Protein AF-A0A935HGT3-F1 (afdb_monomer_lite)

Radius of gyration: 23.07 Å; chains: 1; bounding box: 53×24×67 Å

Structure (mmCIF, N/CA/C/O backbone):
data_AF-A0A935HGT3-F1
#
_entry.id   AF-A0A935HGT3-F1
#
loop_
_atom_site.group_PDB
_atom_site.id
_atom_site.type_symbol
_atom_site.label_atom_id
_atom_site.label_alt_id
_atom_site.label_comp_id
_atom_site.label_asym_id
_atom_site.label_entity_id
_atom_site.label_seq_id
_atom_site.pdbx_PDB_ins_code
_atom_site.Cartn_x
_atom_site.Cartn_y
_atom_site.Cartn_z
_atom_site.occupancy
_atom_site.B_iso_or_equiv
_atom_site.auth_seq_id
_atom_site.auth_comp_id
_atom_site.auth_asym_id
_atom_site.auth_atom_id
_atom_site.pdbx_PDB_model_num
ATOM 1 N N . MET A 1 1 ? 32.144 -9.143 -40.673 1.00 60.69 1 MET A N 1
ATOM 2 C CA . MET A 1 1 ? 31.521 -8.137 -39.780 1.00 60.69 1 MET A CA 1
ATOM 3 C C . MET A 1 1 ? 32.448 -6.937 -39.665 1.00 60.69 1 MET A C 1
ATOM 5 O O . MET A 1 1 ? 33.597 -7.117 -39.285 1.00 60.69 1 MET A O 1
ATOM 9 N N . THR A 1 2 ? 31.994 -5.741 -40.037 1.00 86.81 2 THR A N 1
ATOM 10 C CA . THR A 1 2 ? 32.792 -4.506 -39.935 1.00 86.81 2 THR A CA 1
ATOM 11 C C . THR A 1 2 ? 32.873 -4.032 -38.477 1.00 86.81 2 THR A C 1
ATOM 13 O O . THR A 1 2 ? 31.979 -4.307 -37.678 1.00 86.81 2 THR A O 1
ATOM 16 N N . LEU A 1 3 ? 33.938 -3.311 -38.109 1.00 85.25 3 LEU A N 1
ATOM 17 C CA . LEU A 1 3 ? 34.134 -2.780 -36.748 1.00 85.25 3 LEU A CA 1
ATOM 18 C C . LEU A 1 3 ? 32.955 -1.903 -36.286 1.00 85.25 3 LEU A C 1
ATOM 20 O O . LEU A 1 3 ? 32.555 -1.959 -35.128 1.00 85.25 3 LEU A O 1
ATOM 24 N N . ARG A 1 4 ? 32.355 -1.165 -37.228 1.00 86.00 4 ARG A N 1
ATOM 25 C CA . ARG A 1 4 ? 31.174 -0.316 -37.013 1.00 86.00 4 ARG A CA 1
ATOM 26 C C . ARG A 1 4 ? 29.975 -1.123 -36.510 1.00 86.00 4 ARG A C 1
ATOM 28 O O . ARG A 1 4 ? 29.355 -0.722 -35.540 1.00 86.00 4 ARG A O 1
ATOM 35 N N . TRP A 1 5 ? 29.713 -2.291 -37.102 1.00 89.62 5 TRP A N 1
ATOM 36 C CA . TRP A 1 5 ? 28.608 -3.164 -36.692 1.00 89.62 5 TRP A CA 1
ATOM 37 C C . TRP A 1 5 ? 28.773 -3.690 -35.263 1.00 89.62 5 TRP A C 1
ATOM 39 O O . TRP A 1 5 ? 27.832 -3.681 -34.479 1.00 89.62 5 TRP A O 1
ATOM 49 N N . ARG A 1 6 ? 29.991 -4.116 -34.905 1.00 90.06 6 ARG A N 1
ATOM 50 C CA . ARG A 1 6 ? 30.293 -4.613 -33.553 1.00 90.06 6 ARG A CA 1
ATOM 51 C C . ARG A 1 6 ? 30.140 -3.518 -32.502 1.00 90.06 6 ARG A C 1
ATOM 53 O O . ARG A 1 6 ? 29.624 -3.792 -31.427 1.00 90.06 6 ARG A O 1
ATOM 60 N N . ALA A 1 7 ? 30.579 -2.300 -32.823 1.00 88.81 7 ALA A N 1
ATOM 61 C CA . ALA A 1 7 ? 30.434 -1.152 -31.939 1.00 88.81 7 ALA A CA 1
ATOM 62 C C . ALA A 1 7 ? 28.956 -0.786 -31.740 1.00 88.81 7 ALA A C 1
ATOM 64 O O . ALA A 1 7 ? 28.517 -0.704 -30.599 1.00 88.81 7 ALA A O 1
ATOM 65 N N . THR A 1 8 ? 28.176 -0.647 -32.820 1.00 89.56 8 THR A N 1
ATOM 66 C CA . THR A 1 8 ? 26.733 -0.363 -32.729 1.00 89.56 8 THR A CA 1
ATOM 67 C C . THR A 1 8 ? 26.010 -1.423 -31.904 1.00 89.56 8 THR A C 1
ATOM 69 O O . THR A 1 8 ? 25.309 -1.073 -30.966 1.00 89.56 8 THR A O 1
ATOM 72 N N . LEU A 1 9 ? 26.259 -2.711 -32.165 1.00 89.44 9 LEU A N 1
ATOM 73 C CA . LEU A 1 9 ? 25.639 -3.803 -31.412 1.00 89.44 9 LEU A CA 1
ATOM 74 C C . LEU A 1 9 ? 25.995 -3.765 -29.917 1.00 89.44 9 LEU A C 1
ATOM 76 O O . LEU A 1 9 ? 25.123 -3.962 -29.078 1.00 89.44 9 LEU A O 1
ATOM 80 N N . ALA A 1 10 ? 27.258 -3.489 -29.576 1.00 91.81 10 ALA A N 1
ATOM 81 C CA . ALA A 1 10 ? 27.685 -3.382 -28.184 1.00 91.81 10 ALA A CA 1
ATOM 82 C C . ALA A 1 10 ? 27.001 -2.211 -27.460 1.00 91.81 10 ALA A C 1
ATOM 84 O O . ALA A 1 10 ? 26.536 -2.385 -26.337 1.00 91.81 10 ALA A O 1
ATOM 85 N N . PHE A 1 11 ? 26.898 -1.043 -28.103 1.00 90.38 11 PHE A N 1
ATOM 86 C CA . PHE A 1 11 ? 26.216 0.116 -27.522 1.00 90.38 11 PHE A CA 1
ATOM 87 C C . PHE A 1 11 ? 24.706 -0.099 -27.389 1.00 90.38 11 PHE A C 1
ATOM 89 O O . PHE A 1 11 ? 24.151 0.230 -26.345 1.00 90.38 11 PHE A O 1
ATOM 96 N N . THR A 1 12 ? 24.052 -0.698 -28.388 1.00 90.94 12 THR A N 1
ATOM 97 C CA . THR A 1 12 ? 22.622 -1.032 -28.315 1.00 90.94 12 THR A CA 1
ATOM 98 C C . THR A 1 12 ? 22.344 -2.033 -27.196 1.00 90.94 12 THR A C 1
ATOM 100 O O . THR A 1 12 ? 21.428 -1.820 -26.408 1.00 90.94 12 THR A O 1
ATOM 103 N N . LEU A 1 13 ? 23.154 -3.092 -27.067 1.00 91.94 13 LEU A N 1
ATOM 104 C CA . LEU A 1 13 ? 23.006 -4.068 -25.982 1.00 91.94 13 LEU A CA 1
ATOM 105 C C . LEU A 1 13 ? 23.243 -3.445 -24.607 1.00 91.94 13 LEU A C 1
ATOM 107 O O . LEU A 1 13 ? 22.504 -3.741 -23.674 1.00 91.94 13 LEU A O 1
ATOM 111 N N . LEU A 1 14 ? 24.248 -2.577 -24.479 1.00 93.62 14 LEU A N 1
ATOM 112 C CA . LEU A 1 14 ? 24.521 -1.878 -23.226 1.00 93.62 14 LEU A CA 1
ATOM 113 C C . LEU A 1 14 ? 23.365 -0.945 -22.841 1.00 93.62 14 LEU A C 1
ATOM 115 O O . LEU A 1 14 ? 22.951 -0.944 -21.685 1.00 93.62 14 LEU A O 1
ATOM 119 N N . GLY A 1 15 ? 22.831 -0.186 -23.802 1.00 92.44 15 GLY A N 1
ATOM 120 C CA . GLY A 1 15 ? 21.668 0.677 -23.597 1.00 92.44 15 GLY A CA 1
ATOM 121 C C . GLY A 1 15 ? 20.434 -0.123 -23.187 1.00 92.44 15 GLY A C 1
ATOM 122 O O . GLY A 1 15 ? 19.824 0.185 -22.170 1.00 92.44 15 GLY A O 1
ATOM 123 N N . ALA A 1 16 ? 20.131 -1.207 -23.907 1.00 91.75 16 ALA A N 1
ATOM 124 C CA . ALA A 1 16 ? 19.025 -2.102 -23.577 1.00 91.75 16 ALA A CA 1
ATOM 125 C C . ALA A 1 16 ? 19.176 -2.714 -22.175 1.00 91.75 16 ALA A C 1
ATOM 127 O O . ALA A 1 16 ? 18.218 -2.728 -21.407 1.00 91.75 16 ALA A O 1
ATOM 128 N N . LEU A 1 17 ? 20.380 -3.169 -21.812 1.00 95.38 17 LEU A N 1
ATOM 129 C CA . LEU A 1 17 ? 20.661 -3.710 -20.482 1.00 95.38 17 LEU A CA 1
ATOM 130 C C . LEU A 1 17 ? 20.430 -2.661 -19.389 1.00 95.38 17 LEU A C 1
ATOM 132 O O . LEU A 1 17 ? 19.763 -2.949 -18.398 1.00 95.38 17 LEU A O 1
ATOM 136 N N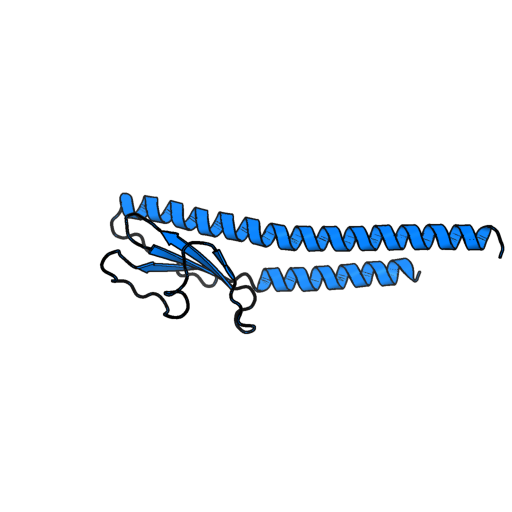 . LEU A 1 18 ? 20.960 -1.449 -19.571 1.00 95.81 18 LEU A N 1
ATOM 137 C CA . LEU A 1 18 ? 20.795 -0.364 -18.606 1.00 95.81 18 LEU A CA 1
ATOM 138 C C . LEU A 1 18 ? 19.320 0.025 -18.454 1.00 95.81 18 LEU A C 1
ATOM 140 O O . LEU A 1 18 ? 18.851 0.227 -17.338 1.00 95.81 18 LEU A O 1
ATOM 144 N N . SER A 1 19 ? 18.584 0.079 -19.563 1.00 94.31 19 SER A N 1
ATOM 145 C CA . SER A 1 19 ? 17.149 0.338 -19.572 1.00 94.31 19 SER A CA 1
ATOM 146 C C . SER A 1 19 ? 16.366 -0.735 -18.818 1.00 94.31 19 SER A C 1
ATOM 148 O O . SER A 1 19 ? 15.552 -0.390 -17.972 1.00 94.31 19 SER A O 1
ATOM 150 N N . VAL A 1 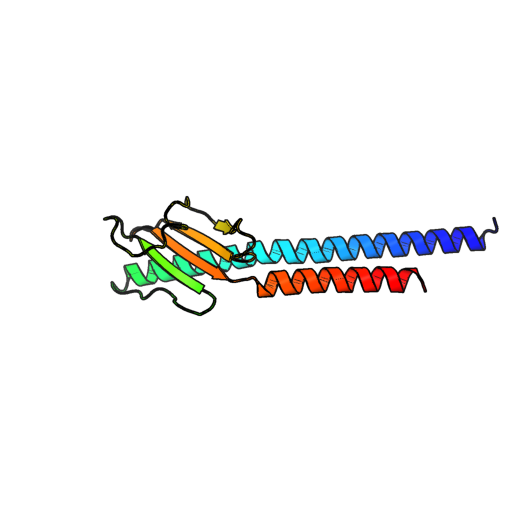20 ? 16.635 -2.021 -19.057 1.00 93.50 20 VAL A N 1
ATOM 151 C CA . VAL A 1 20 ? 15.970 -3.117 -18.332 1.00 93.50 20 VAL A CA 1
ATOM 152 C C . VAL A 1 20 ? 16.267 -3.050 -16.835 1.00 93.50 20 VAL A C 1
ATOM 154 O O . VAL A 1 20 ? 15.347 -3.170 -16.031 1.00 93.50 20 VAL A O 1
ATOM 157 N N . LEU A 1 21 ? 17.525 -2.806 -16.452 1.00 96.44 21 LEU A N 1
ATOM 158 C CA . LEU A 1 21 ? 17.896 -2.633 -15.044 1.00 96.44 21 LEU A CA 1
ATOM 159 C C . LEU A 1 21 ? 17.171 -1.445 -14.407 1.00 96.44 21 LEU A C 1
ATOM 161 O O . LEU A 1 21 ? 16.699 -1.555 -13.281 1.00 96.44 21 LEU A O 1
ATOM 165 N N . PHE A 1 22 ? 17.053 -0.330 -15.128 1.00 95.44 22 PHE A N 1
ATOM 166 C CA . PHE A 1 22 ? 16.330 0.846 -14.657 1.00 95.44 22 PHE A CA 1
ATOM 167 C C . PHE A 1 22 ? 14.837 0.564 -14.449 1.00 95.44 22 PHE A C 1
ATOM 169 O O . PHE A 1 22 ? 14.294 0.917 -13.403 1.00 95.44 22 PHE A O 1
ATOM 176 N N . VAL A 1 23 ? 14.182 -0.102 -15.408 1.00 95.94 23 VAL A N 1
ATOM 177 C CA . VAL A 1 23 ? 12.775 -0.512 -15.269 1.00 95.94 23 VAL A CA 1
ATOM 178 C C . VAL A 1 23 ? 12.600 -1.440 -14.075 1.00 95.94 23 VAL A C 1
ATOM 180 O O . VAL A 1 23 ? 11.747 -1.174 -13.235 1.00 95.94 23 VAL A O 1
ATOM 183 N N . GLY A 1 24 ? 13.437 -2.475 -13.960 1.00 95.75 24 GLY A N 1
ATOM 184 C CA . GLY A 1 24 ? 13.380 -3.414 -12.842 1.00 95.75 24 GLY A CA 1
ATOM 185 C C . GLY A 1 24 ? 13.561 -2.724 -11.491 1.00 95.75 24 GLY A C 1
ATOM 186 O O . GLY A 1 24 ? 12.766 -2.944 -10.589 1.00 95.75 24 GLY A O 1
ATOM 187 N N . ALA A 1 25 ? 14.551 -1.836 -11.369 1.00 95.88 25 ALA A N 1
ATOM 188 C CA . ALA A 1 25 ? 14.773 -1.078 -10.140 1.00 95.88 25 ALA A CA 1
ATOM 189 C C . ALA A 1 25 ? 13.595 -0.152 -9.806 1.00 95.88 25 ALA A C 1
ATOM 191 O O . ALA A 1 25 ? 13.221 -0.041 -8.647 1.00 95.88 25 ALA A O 1
ATOM 192 N N . THR A 1 26 ? 12.997 0.498 -10.807 1.00 94.44 26 THR A N 1
ATOM 193 C CA . THR A 1 26 ? 11.863 1.411 -10.595 1.00 94.44 26 THR A CA 1
ATOM 194 C C . THR A 1 26 ? 10.622 0.663 -10.117 1.00 94.44 26 THR A C 1
ATOM 196 O O . THR A 1 26 ? 9.978 1.118 -9.179 1.00 94.44 26 THR A O 1
ATOM 199 N N . VAL A 1 27 ? 10.305 -0.479 -10.736 1.00 91.75 27 VAL A N 1
ATOM 200 C CA . VAL A 1 27 ? 9.168 -1.321 -10.330 1.00 91.75 27 VAL A CA 1
ATOM 201 C C . VAL A 1 27 ? 9.395 -1.888 -8.932 1.00 91.75 27 VAL A C 1
ATOM 203 O O . VAL A 1 27 ? 8.530 -1.742 -8.084 1.00 91.75 27 VAL A O 1
ATOM 206 N N . PHE A 1 28 ? 10.587 -2.431 -8.666 1.00 92.94 28 PHE A N 1
ATOM 207 C CA . PHE A 1 28 ? 10.937 -2.965 -7.348 1.00 92.94 28 PHE A CA 1
ATOM 208 C C . PHE A 1 28 ? 10.818 -1.913 -6.239 1.00 92.94 28 PHE A C 1
ATOM 210 O O . PHE A 1 28 ? 10.330 -2.199 -5.155 1.00 92.94 28 PHE A O 1
ATOM 217 N N . ILE A 1 29 ? 11.272 -0.684 -6.505 1.00 93.00 29 ILE A N 1
ATOM 218 C CA . ILE A 1 29 ? 11.151 0.410 -5.540 1.00 93.00 29 ILE A CA 1
ATOM 219 C C . ILE A 1 29 ? 9.680 0.781 -5.328 1.00 93.00 29 ILE A C 1
ATOM 221 O O . ILE A 1 29 ? 9.308 1.044 -4.196 1.00 93.00 29 ILE A O 1
ATOM 225 N N . ALA A 1 30 ? 8.851 0.826 -6.375 1.00 89.75 30 ALA A N 1
ATOM 226 C CA . ALA A 1 30 ? 7.432 1.154 -6.219 1.00 89.75 30 ALA A CA 1
ATOM 227 C C . ALA A 1 30 ? 6.729 0.165 -5.268 1.00 89.75 30 ALA A C 1
ATOM 229 O O . ALA A 1 30 ? 6.184 0.601 -4.256 1.00 89.75 30 ALA A O 1
ATOM 230 N N . GLU A 1 31 ? 6.908 -1.134 -5.523 1.00 87.75 31 GLU A N 1
ATOM 231 C CA . GLU A 1 31 ? 6.348 -2.234 -4.726 1.00 87.75 31 GLU A CA 1
ATOM 232 C C . GLU A 1 31 ? 6.823 -2.188 -3.258 1.00 87.75 31 GLU A C 1
ATOM 234 O O . GLU A 1 31 ? 6.027 -2.250 -2.322 1.00 87.75 31 GLU A O 1
ATOM 239 N N . ASP A 1 32 ? 8.127 -1.988 -3.020 1.00 90.31 32 ASP A N 1
ATOM 240 C CA . ASP A 1 32 ? 8.680 -1.888 -1.658 1.00 90.31 32 ASP A CA 1
ATOM 241 C C . ASP A 1 32 ? 8.122 -0.674 -0.890 1.00 90.31 32 ASP A C 1
ATOM 243 O O . ASP A 1 32 ? 7.842 -0.745 0.311 1.00 90.31 32 ASP A O 1
ATOM 247 N N . TYR A 1 33 ? 7.908 0.450 -1.582 1.00 88.94 33 TYR A N 1
ATOM 248 C CA . TYR A 1 33 ? 7.319 1.643 -0.977 1.00 88.94 33 TYR A CA 1
ATOM 249 C C . TYR A 1 33 ? 5.863 1.431 -0.559 1.00 88.94 33 TYR A C 1
ATOM 251 O O . TYR A 1 33 ? 5.461 2.003 0.458 1.00 88.94 33 TYR A O 1
ATOM 259 N N . GLU A 1 34 ? 5.081 0.636 -1.293 1.00 87.88 34 GLU A N 1
ATOM 260 C CA . GLU A 1 34 ? 3.713 0.300 -0.896 1.00 87.88 34 GLU A CA 1
ATOM 261 C C . GLU A 1 34 ? 3.705 -0.373 0.479 1.00 87.88 34 GLU A C 1
ATOM 263 O O . GLU A 1 34 ? 3.051 0.122 1.401 1.00 87.88 34 GLU A O 1
ATOM 268 N N . HIS A 1 35 ? 4.501 -1.431 0.654 1.00 87.50 35 HIS A N 1
ATOM 269 C CA . HIS A 1 35 ? 4.584 -2.153 1.923 1.00 87.50 35 HIS A CA 1
ATOM 270 C C . HIS A 1 35 ? 5.001 -1.249 3.087 1.00 87.50 35 HIS A C 1
ATOM 272 O O . HIS A 1 35 ? 4.400 -1.303 4.163 1.00 87.50 35 HIS A O 1
ATOM 278 N N . VAL A 1 36 ? 5.998 -0.382 2.878 1.00 90.75 36 VAL A N 1
ATOM 279 C CA . VAL A 1 36 ? 6.454 0.568 3.905 1.00 90.75 36 VAL A CA 1
ATOM 280 C C . VAL A 1 36 ? 5.350 1.564 4.268 1.00 90.75 36 VAL A C 1
ATOM 282 O O . VAL A 1 36 ? 5.140 1.855 5.445 1.00 90.75 36 VAL A O 1
ATOM 285 N N . ILE A 1 37 ? 4.630 2.090 3.275 1.00 89.81 37 ILE A N 1
ATOM 286 C CA . ILE A 1 37 ? 3.554 3.061 3.496 1.00 89.81 37 ILE A CA 1
ATOM 287 C C . ILE A 1 37 ? 2.372 2.410 4.222 1.00 89.81 37 ILE A C 1
ATOM 289 O O . ILE A 1 37 ? 1.846 3.004 5.163 1.00 89.81 37 ILE A O 1
ATOM 293 N N . VAL A 1 38 ? 1.966 1.203 3.818 1.00 91.94 38 VAL A N 1
ATOM 294 C CA . VAL A 1 38 ? 0.909 0.426 4.483 1.00 91.94 38 VAL A CA 1
ATOM 295 C C . VAL A 1 38 ? 1.258 0.212 5.949 1.00 91.94 38 VAL A C 1
ATOM 297 O O . VAL A 1 38 ? 0.446 0.513 6.827 1.00 91.94 38 VAL A O 1
ATOM 300 N N . ASP A 1 39 ? 2.473 -0.262 6.220 1.00 91.44 39 ASP A N 1
ATOM 301 C CA . ASP A 1 39 ? 2.926 -0.563 7.573 1.00 91.44 39 ASP A CA 1
ATOM 302 C C . ASP A 1 39 ? 2.934 0.673 8.470 1.00 91.44 39 ASP A C 1
ATOM 304 O O . ASP A 1 39 ? 2.376 0.648 9.570 1.00 91.44 39 ASP A O 1
ATOM 308 N N . GLU A 1 40 ? 3.471 1.782 7.967 1.00 92.38 40 GLU A N 1
ATOM 309 C CA . GLU A 1 40 ? 3.540 3.030 8.719 1.00 92.38 40 GLU A CA 1
ATOM 310 C C . GLU A 1 40 ? 2.149 3.638 8.961 1.00 92.38 40 GLU A C 1
ATOM 312 O O . GLU A 1 40 ? 1.849 4.085 10.070 1.00 92.38 40 GLU A O 1
ATOM 317 N N . ILE A 1 41 ? 1.260 3.622 7.958 1.00 91.62 41 ILE A N 1
ATOM 318 C CA . ILE A 1 41 ? -0.106 4.141 8.109 1.00 91.62 41 ILE A CA 1
ATOM 319 C C . ILE A 1 41 ? -0.879 3.306 9.125 1.00 91.62 41 ILE A C 1
ATOM 321 O O . ILE A 1 41 ? -1.476 3.866 10.046 1.00 91.62 41 ILE A O 1
ATOM 325 N N . LEU A 1 42 ? -0.896 1.981 8.972 1.00 93.31 42 LEU A N 1
ATOM 326 C CA . LEU A 1 42 ? -1.700 1.105 9.821 1.00 93.31 42 LEU A CA 1
ATOM 327 C C . LEU A 1 42 ? -1.182 1.098 11.261 1.00 93.31 42 LEU A C 1
ATOM 329 O O . LEU A 1 42 ? -1.985 1.183 12.194 1.00 93.31 42 LEU A O 1
ATOM 333 N N . ARG A 1 43 ? 0.143 1.079 11.453 1.00 92.81 43 ARG A N 1
ATOM 334 C CA . ARG A 1 43 ? 0.747 1.200 12.784 1.00 92.81 43 ARG A CA 1
ATOM 335 C C . ARG A 1 43 ? 0.458 2.562 13.405 1.00 92.81 43 ARG A C 1
ATOM 337 O O . ARG A 1 43 ? 0.006 2.612 14.546 1.00 92.81 43 ARG A O 1
ATOM 344 N N . GLY A 1 44 ? 0.626 3.648 12.652 1.00 91.50 44 GLY A N 1
ATOM 345 C CA . GLY A 1 44 ? 0.323 4.996 13.128 1.00 91.50 44 GLY A CA 1
ATOM 346 C C . GLY A 1 44 ? -1.146 5.166 13.532 1.00 91.50 44 GLY A C 1
ATOM 347 O O . GLY A 1 44 ? -1.438 5.789 14.551 1.00 91.50 44 GLY A O 1
ATOM 348 N N . GLN A 1 45 ? -2.082 4.564 12.788 1.00 91.94 45 GLN A N 1
ATOM 349 C CA . GLN A 1 45 ? -3.493 4.522 13.186 1.00 91.94 45 GLN A CA 1
ATOM 350 C C . GLN A 1 45 ? -3.690 3.733 14.483 1.00 91.94 45 GLN A C 1
ATOM 352 O O . GLN A 1 45 ? -4.390 4.203 15.376 1.00 91.94 45 GLN A O 1
ATOM 357 N N . ALA A 1 46 ? -3.077 2.556 14.616 1.00 90.88 46 ALA A N 1
ATOM 358 C CA . ALA A 1 46 ? -3.203 1.750 15.825 1.00 90.88 46 ALA A CA 1
ATOM 359 C C . ALA A 1 46 ? -2.698 2.488 17.073 1.00 90.88 46 ALA A C 1
ATOM 361 O O . ALA A 1 46 ? -3.390 2.508 18.091 1.00 90.88 46 ALA A O 1
ATOM 362 N N . GLU A 1 47 ? -1.543 3.145 16.974 1.00 91.00 47 GLU A N 1
ATOM 363 C CA . GLU A 1 47 ? -0.959 3.927 18.066 1.00 91.00 47 GLU A CA 1
ATOM 364 C C . 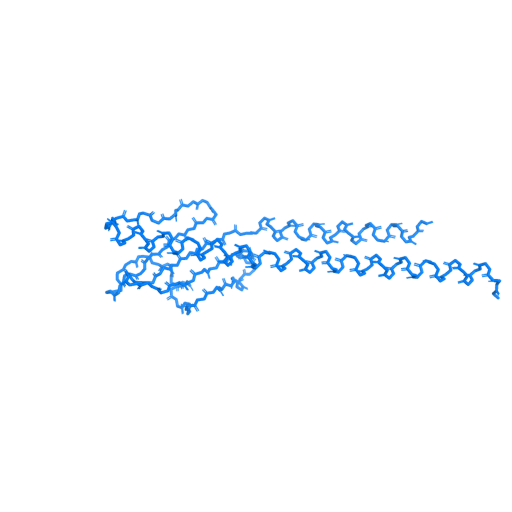GLU A 1 47 ? -1.825 5.139 18.444 1.00 91.00 47 GLU A C 1
ATOM 366 O O . GLU A 1 47 ? -2.114 5.341 19.625 1.00 91.00 47 GLU A O 1
ATOM 371 N N . ASP A 1 48 ? -2.302 5.918 17.464 1.00 89.00 48 ASP A N 1
ATOM 372 C CA . ASP A 1 48 ? -3.187 7.063 17.731 1.00 89.00 48 ASP A CA 1
ATOM 373 C C . ASP A 1 48 ? -4.490 6.620 18.413 1.00 89.00 48 ASP A C 1
ATOM 375 O O . ASP A 1 48 ? -4.942 7.235 19.384 1.00 89.00 48 ASP A O 1
ATOM 379 N N . TYR A 1 49 ? -5.081 5.510 17.960 1.00 87.12 49 TYR A N 1
ATOM 380 C CA . TYR A 1 49 ? -6.304 4.991 18.568 1.00 87.12 49 TYR A CA 1
ATOM 381 C C . TYR A 1 49 ? -6.098 4.475 19.982 1.00 87.12 49 TYR A C 1
ATOM 383 O O . TYR A 1 49 ? -6.951 4.729 20.833 1.00 87.12 49 TYR A O 1
ATOM 391 N N . ASP A 1 50 ? -4.985 3.803 20.261 1.00 86.75 50 ASP A N 1
ATOM 392 C CA . ASP A 1 50 ? -4.665 3.334 21.609 1.00 86.75 50 ASP A CA 1
ATOM 393 C C . ASP A 1 50 ? -4.514 4.511 22.595 1.00 86.75 50 ASP A C 1
ATOM 395 O O . ASP A 1 50 ? -5.078 4.518 23.697 1.00 86.75 50 ASP A O 1
ATOM 399 N N . LEU A 1 51 ? -3.859 5.594 22.161 1.00 87.00 51 LEU A N 1
ATOM 400 C CA . LEU A 1 51 ? -3.749 6.838 22.935 1.00 87.00 51 LEU A CA 1
ATOM 401 C C . LEU A 1 51 ? -5.110 7.519 23.156 1.00 87.00 51 LEU A C 1
ATOM 403 O O . LEU A 1 51 ? -5.387 8.086 24.221 1.00 87.00 51 LEU A O 1
ATOM 407 N N . ARG A 1 52 ? -5.997 7.469 22.162 1.00 85.38 52 ARG A N 1
ATOM 408 C CA . ARG A 1 52 ? -7.343 8.041 22.283 1.00 85.38 52 ARG A CA 1
ATOM 409 C C . ARG A 1 52 ? -8.238 7.205 23.186 1.00 85.38 52 ARG A C 1
ATOM 411 O O . ARG A 1 52 ? -8.938 7.794 23.999 1.00 85.38 52 ARG A O 1
ATOM 418 N N . LEU A 1 53 ? -8.177 5.878 23.110 1.00 82.94 53 LEU A N 1
ATOM 419 C CA . LEU A 1 53 ? -8.919 4.959 23.984 1.00 82.94 53 LEU A CA 1
ATOM 420 C C . LEU A 1 53 ? -8.502 5.096 25.451 1.00 82.94 53 LEU A C 1
ATOM 422 O O . LEU A 1 53 ? -9.352 5.079 26.343 1.00 82.94 53 LEU A O 1
ATOM 426 N N . SER A 1 54 ? -7.207 5.285 25.701 1.00 83.25 54 SER A N 1
ATOM 427 C CA . SER A 1 54 ? -6.684 5.471 27.057 1.00 83.25 54 SER A CA 1
ATOM 428 C C . SER A 1 54 ? -7.047 6.830 27.671 1.00 83.25 54 SER A C 1
ATOM 430 O O . SER A 1 54 ? -7.169 6.936 28.892 1.00 83.25 54 SER A O 1
ATOM 432 N N . SER A 1 55 ? -7.261 7.866 26.851 1.00 81.56 55 SER A N 1
ATOM 433 C CA . SER A 1 55 ? -7.612 9.219 27.314 1.00 81.56 55 SER A CA 1
ATOM 434 C C . SER A 1 55 ? -9.113 9.532 27.278 1.00 81.56 55 SER A C 1
ATOM 436 O O . SER A 1 55 ? -9.602 10.293 28.112 1.00 81.56 55 SER A O 1
ATOM 438 N N . THR A 1 56 ? -9.858 8.959 26.331 1.00 67.75 56 THR A N 1
ATOM 439 C CA . THR A 1 56 ? -11.292 9.177 26.105 1.00 67.75 56 THR A CA 1
ATOM 440 C C . THR A 1 56 ? -11.963 7.837 25.799 1.00 67.75 56 THR A C 1
ATOM 442 O O . THR A 1 56 ? -11.684 7.210 24.783 1.00 67.75 56 THR A O 1
ATOM 445 N N . ALA A 1 57 ? -12.905 7.417 26.647 1.00 65.50 57 ALA A N 1
ATOM 446 C CA . ALA A 1 57 ? -13.529 6.089 26.584 1.00 65.50 57 ALA A CA 1
ATOM 447 C C . ALA A 1 57 ? -14.358 5.791 25.307 1.00 65.50 57 ALA A C 1
ATOM 449 O O . ALA A 1 57 ? -14.820 4.668 25.137 1.00 65.50 57 ALA A O 1
ATOM 450 N N . GLU A 1 58 ? -14.540 6.761 24.403 1.00 65.44 58 GLU A N 1
ATOM 451 C CA . GLU A 1 58 ? -15.311 6.629 23.154 1.00 65.44 58 GLU A CA 1
ATOM 452 C C . GLU A 1 58 ? -14.496 7.090 21.929 1.00 65.44 58 GLU A C 1
ATOM 454 O O . GLU A 1 58 ? -14.853 8.037 21.224 1.00 65.44 58 GLU A O 1
ATOM 459 N N . ALA A 1 59 ? -13.365 6.439 21.653 1.00 70.69 59 ALA A N 1
ATOM 460 C CA . ALA A 1 59 ? -12.647 6.676 20.402 1.00 70.69 59 ALA A CA 1
ATOM 461 C C . ALA A 1 59 ? -13.417 6.056 19.218 1.00 70.69 59 ALA A C 1
ATOM 463 O O . ALA A 1 59 ? -13.476 4.838 19.056 1.00 70.69 59 ALA A O 1
ATOM 464 N N . VAL A 1 60 ? -14.013 6.900 18.374 1.00 77.75 60 VAL A N 1
ATOM 465 C CA . VAL A 1 60 ? -14.684 6.467 17.137 1.00 77.75 60 VAL A CA 1
ATOM 466 C C . VAL A 1 60 ? -13.638 6.110 16.091 1.00 77.75 60 VAL A C 1
ATOM 468 O O . VAL A 1 60 ? -12.920 7.007 15.662 1.00 77.75 60 VAL A O 1
ATOM 471 N N . LEU A 1 61 ? -13.580 4.837 15.689 1.00 81.00 61 LEU A N 1
ATOM 472 C CA . LEU A 1 61 ? -12.689 4.303 14.649 1.00 81.00 61 LEU A CA 1
ATOM 473 C C . LEU A 1 61 ? -12.959 4.895 13.256 1.00 81.00 61 LEU A C 1
ATOM 475 O O . LEU A 1 61 ? -14.099 5.279 12.966 1.00 81.00 61 LEU A O 1
ATOM 479 N N . PRO A 1 62 ? -11.944 4.956 12.368 1.00 80.69 62 PRO A N 1
ATOM 480 C CA . PRO A 1 62 ? -12.121 5.537 11.051 1.00 80.69 62 PRO A CA 1
ATOM 481 C C . PRO A 1 62 ? -13.091 4.668 10.254 1.00 80.69 62 PRO A C 1
ATOM 483 O O . PRO A 1 62 ? -12.954 3.452 10.188 1.00 80.69 62 PRO A O 1
ATOM 486 N N . ARG A 1 63 ? -14.088 5.301 9.642 1.00 81.62 63 ARG A N 1
ATOM 487 C CA . ARG A 1 63 ? -14.980 4.677 8.660 1.00 81.62 63 ARG A CA 1
ATOM 488 C C . ARG A 1 63 ? -15.049 5.586 7.452 1.00 81.62 63 ARG A C 1
ATOM 490 O O . ARG A 1 63 ? -15.977 6.375 7.290 1.00 81.62 63 ARG A O 1
ATOM 497 N N . THR A 1 64 ? -13.987 5.541 6.665 1.00 84.62 64 THR A N 1
ATOM 498 C CA . THR A 1 64 ? -13.874 6.290 5.414 1.00 84.62 64 THR A CA 1
ATOM 499 C C . THR A 1 64 ? -14.017 5.338 4.235 1.00 84.62 64 THR A C 1
ATOM 501 O O . THR A 1 64 ? -14.101 4.127 4.415 1.00 84.62 64 THR A O 1
ATOM 504 N N . HIS A 1 65 ? -14.036 5.881 3.019 1.00 81.00 65 HIS A N 1
ATOM 505 C CA . HIS A 1 65 ? -14.142 5.059 1.817 1.00 81.00 65 HIS A CA 1
ATOM 506 C C . HIS A 1 65 ? -12.953 4.102 1.637 1.00 81.00 65 HIS A C 1
ATOM 508 O O . HIS A 1 65 ? -13.148 3.014 1.122 1.00 81.00 65 HIS A O 1
ATOM 514 N N . ARG A 1 66 ? -11.752 4.497 2.086 1.00 85.50 66 ARG A N 1
ATOM 515 C CA . ARG A 1 66 ? -10.508 3.739 1.868 1.00 85.50 66 ARG A CA 1
ATOM 516 C C . ARG A 1 66 ? -9.893 3.151 3.124 1.00 85.50 66 ARG A C 1
ATOM 518 O O . ARG A 1 66 ? -8.980 2.357 3.012 1.00 85.50 66 ARG A O 1
ATOM 525 N N . LEU A 1 67 ? -10.332 3.575 4.305 1.00 90.94 67 LEU A N 1
ATOM 526 C CA . LEU A 1 67 ? -9.803 3.108 5.582 1.00 90.94 67 LEU A CA 1
ATOM 527 C C . LEU A 1 67 ? -10.960 2.845 6.538 1.00 90.94 67 LEU A C 1
ATOM 529 O O . LEU A 1 67 ? -11.722 3.766 6.862 1.00 90.94 67 LEU A O 1
ATOM 533 N N . SER A 1 68 ? -11.048 1.604 7.002 1.00 91.75 68 SER A N 1
ATOM 534 C CA . SER A 1 68 ? -12.039 1.140 7.967 1.00 91.75 68 SER A CA 1
ATOM 535 C C . SER A 1 68 ? -11.358 0.519 9.179 1.00 91.75 68 SER A C 1
ATOM 537 O O . SER A 1 68 ? -10.538 -0.381 9.038 1.00 91.75 68 SER A O 1
ATOM 539 N N . GLY A 1 69 ? -11.707 0.990 10.372 1.00 92.44 69 GLY A N 1
ATOM 540 C CA . GLY A 1 69 ? -11.233 0.456 11.640 1.00 92.44 69 GLY A CA 1
ATOM 541 C C . GLY A 1 69 ? -12.319 -0.317 12.381 1.00 92.44 69 GLY A C 1
ATOM 542 O O . GLY A 1 69 ? -13.481 0.102 12.428 1.00 92.44 69 GLY A O 1
ATOM 543 N N . TYR A 1 70 ? -11.921 -1.411 13.019 1.00 91.75 70 TYR A N 1
ATOM 544 C CA . TYR A 1 70 ? -12.760 -2.244 13.871 1.00 91.75 70 TYR A CA 1
ATOM 545 C C . TYR A 1 70 ? -12.033 -2.553 15.182 1.00 91.75 70 TYR A C 1
ATOM 547 O O . TYR A 1 70 ? -10.815 -2.712 15.210 1.00 91.75 70 TYR A O 1
ATOM 555 N N . LEU A 1 71 ? -12.786 -2.652 16.275 1.00 91.06 71 LEU A N 1
ATOM 556 C CA . LEU A 1 71 ? -12.273 -3.029 17.590 1.00 91.06 71 LEU A CA 1
ATOM 557 C C . LEU A 1 71 ? -13.014 -4.276 18.052 1.00 91.06 71 LEU A C 1
ATOM 559 O O . LEU A 1 71 ? -14.245 -4.299 18.067 1.00 91.06 71 LEU A O 1
ATOM 563 N N . ARG A 1 72 ? -12.256 -5.288 18.469 1.00 91.81 72 ARG A N 1
ATOM 564 C CA . ARG A 1 72 ? -12.763 -6.395 19.276 1.00 91.81 72 ARG A CA 1
ATOM 565 C C . ARG A 1 72 ? -12.245 -6.229 20.693 1.00 91.81 72 ARG A C 1
ATOM 567 O O . ARG A 1 72 ? -11.052 -6.397 20.931 1.00 91.81 72 ARG A O 1
ATOM 574 N N . ALA A 1 73 ? -13.136 -5.908 21.617 1.00 88.56 73 ALA A N 1
ATOM 575 C CA . ALA A 1 73 ? -12.808 -5.763 23.024 1.00 88.56 73 ALA A CA 1
ATOM 576 C C . ALA A 1 73 ? -12.372 -7.112 23.645 1.00 88.56 73 ALA A C 1
ATOM 578 O O . ALA A 1 73 ? -12.651 -8.179 23.085 1.00 88.56 73 ALA A O 1
ATOM 579 N N . PRO A 1 74 ? -11.697 -7.102 24.812 1.00 86.56 74 PRO A N 1
ATOM 580 C CA . PRO A 1 74 ? -11.173 -8.315 25.444 1.00 86.56 74 PRO A CA 1
ATOM 581 C C . PRO A 1 74 ? -12.263 -9.297 25.890 1.00 86.56 74 PRO A C 1
ATOM 583 O O . PRO A 1 74 ? -12.007 -10.491 26.012 1.00 86.56 74 PRO A O 1
ATOM 586 N N . ASP A 1 75 ? -13.482 -8.805 26.124 1.00 86.81 75 ASP A N 1
ATOM 587 C CA . ASP A 1 75 ? -14.667 -9.613 26.434 1.00 86.81 75 ASP A CA 1
ATOM 588 C C . ASP A 1 75 ? -15.288 -10.278 25.189 1.00 86.81 75 ASP A C 1
ATOM 590 O O . ASP A 1 75 ? -16.281 -10.998 25.295 1.00 86.81 75 ASP A O 1
ATOM 594 N N . GLY A 1 76 ? -14.698 -10.054 24.011 1.00 82.06 76 GLY A N 1
ATOM 595 C CA . GLY A 1 76 ? -15.171 -10.555 22.726 1.00 82.06 76 GLY A CA 1
ATOM 596 C C . GLY A 1 76 ? -16.276 -9.709 22.094 1.00 82.06 76 GLY A C 1
ATOM 597 O O . GLY A 1 76 ? -16.741 -10.060 21.010 1.00 82.06 76 GLY A O 1
ATOM 598 N N . SER A 1 77 ? -16.693 -8.606 22.725 1.00 83.75 77 SER A N 1
ATOM 599 C CA . SER A 1 77 ? -17.640 -7.666 22.127 1.00 83.75 77 SER A CA 1
ATOM 600 C C . SER A 1 77 ? -16.979 -6.847 21.009 1.00 83.75 77 SER A C 1
ATOM 602 O O . SER A 1 77 ? -15.766 -6.637 20.993 1.00 83.75 77 SER A O 1
ATOM 604 N N . GLY A 1 78 ? -17.774 -6.411 20.031 1.00 83.12 78 GLY A N 1
ATOM 605 C CA . GLY A 1 78 ? -17.295 -5.671 18.862 1.00 83.12 78 GLY A CA 1
ATOM 606 C C . GLY A 1 78 ? -17.629 -6.370 17.548 1.00 83.12 78 GLY A C 1
ATOM 607 O O . GLY A 1 78 ? -17.441 -7.576 17.381 1.00 83.12 78 GLY A O 1
ATOM 608 N N . GLU A 1 79 ? -18.154 -5.594 16.606 1.00 85.50 79 GLU A N 1
ATOM 609 C CA . GLU A 1 79 ? -18.554 -6.077 15.289 1.00 85.50 79 GLU A CA 1
ATOM 610 C C . GLU A 1 79 ? -17.350 -5.997 14.343 1.00 85.50 79 GLU A C 1
ATOM 612 O O . GLU A 1 79 ? -17.011 -4.931 13.832 1.00 85.50 79 GLU A O 1
ATOM 617 N N . VAL A 1 80 ? -16.671 -7.133 14.166 1.00 89.19 80 VAL A N 1
ATOM 618 C CA . VAL A 1 80 ? -15.553 -7.303 13.228 1.00 89.19 80 VAL A CA 1
ATOM 619 C C . VAL A 1 80 ? -15.984 -8.317 12.168 1.00 89.19 80 VAL A C 1
ATOM 621 O O . VAL A 1 80 ? -16.465 -9.388 12.560 1.00 89.19 80 VAL A O 1
ATOM 624 N N . PRO A 1 81 ? -15.816 -8.026 10.865 1.00 89.44 81 PRO A N 1
ATOM 625 C CA . PRO A 1 81 ? -16.141 -8.972 9.806 1.00 89.44 81 PRO A CA 1
ATOM 626 C C . PRO A 1 81 ? -15.461 -10.334 10.031 1.00 89.44 81 PRO A C 1
ATOM 628 O O . PRO A 1 81 ? -14.292 -10.372 10.427 1.00 89.44 81 PRO A O 1
ATOM 631 N N . PRO A 1 82 ? -16.172 -11.455 9.815 1.00 86.56 82 PRO A N 1
ATOM 632 C CA . PRO A 1 82 ? -15.663 -12.791 10.125 1.00 86.56 82 PRO A CA 1
ATOM 633 C C . PRO A 1 82 ? -14.394 -13.136 9.337 1.00 86.56 82 PRO A C 1
ATOM 635 O O . PRO A 1 82 ? -13.526 -13.824 9.871 1.00 86.56 82 PRO A O 1
ATOM 638 N N . ASP A 1 83 ? -14.267 -12.597 8.127 1.00 86.44 83 ASP A N 1
ATOM 639 C CA . ASP A 1 83 ? -13.165 -12.877 7.205 1.00 86.44 83 ASP A CA 1
ATOM 640 C C . ASP A 1 83 ? -11.823 -12.363 7.749 1.00 86.44 83 ASP A C 1
ATOM 642 O O . ASP A 1 83 ? -10.808 -13.046 7.660 1.00 86.44 83 ASP A O 1
ATOM 646 N N . ILE A 1 84 ? -11.830 -11.204 8.419 1.00 89.81 84 ILE A N 1
ATOM 647 C CA . ILE A 1 84 ? -10.625 -10.618 9.030 1.00 89.81 84 ILE A CA 1
ATOM 648 C C . ILE A 1 84 ? -10.478 -10.968 10.516 1.00 89.81 84 ILE A C 1
ATOM 650 O O . ILE A 1 84 ? -9.397 -10.879 11.091 1.00 89.81 84 ILE A O 1
ATOM 654 N N . ALA A 1 85 ? -11.565 -11.390 11.163 1.00 90.06 85 ALA A N 1
ATOM 655 C CA . ALA A 1 85 ? -11.611 -11.694 12.590 1.00 90.06 85 ALA A CA 1
ATOM 656 C C . ALA A 1 85 ? -10.717 -12.873 13.015 1.00 90.06 85 ALA A C 1
ATOM 658 O O . ALA A 1 85 ? -10.430 -13.003 14.208 1.00 90.06 85 ALA A O 1
ATOM 659 N N . ALA A 1 86 ? -10.356 -13.751 12.075 1.00 89.62 86 ALA A N 1
ATOM 660 C CA . ALA A 1 86 ? -9.511 -14.922 12.300 1.00 89.62 86 ALA A CA 1
ATOM 661 C C . ALA A 1 86 ? -8.012 -14.643 12.094 1.00 89.62 86 ALA A C 1
ATOM 663 O O . ALA A 1 86 ? -7.188 -15.502 12.415 1.00 89.62 86 ALA A O 1
ATOM 664 N N . LEU A 1 87 ? -7.651 -13.465 11.578 1.00 91.06 87 LEU A N 1
ATOM 665 C CA . LEU A 1 87 ? -6.269 -13.145 11.245 1.00 91.06 87 LEU A CA 1
ATOM 666 C C . LEU A 1 87 ? -5.406 -12.970 12.511 1.00 91.06 87 LEU A C 1
ATOM 668 O O . LEU A 1 87 ? -5.860 -12.395 13.512 1.00 91.06 87 LEU A O 1
ATOM 672 N N . PRO A 1 88 ? -4.157 -13.476 12.503 1.00 92.12 88 PRO A N 1
ATOM 673 C CA . PRO A 1 88 ? -3.214 -13.236 13.588 1.00 92.12 88 PRO A CA 1
ATOM 674 C C . PRO A 1 88 ? -2.707 -11.780 13.568 1.00 92.12 88 PRO A C 1
ATOM 676 O O . PRO A 1 88 ? -2.842 -11.101 12.553 1.00 92.12 88 PRO A O 1
ATOM 679 N N . PRO A 1 89 ? -2.100 -11.282 14.661 1.00 92.81 89 PRO A N 1
ATOM 680 C CA . PRO A 1 89 ? -1.459 -9.969 14.670 1.00 92.81 89 PRO A CA 1
ATOM 681 C C . PRO A 1 89 ? -0.407 -9.830 13.566 1.00 92.81 89 PRO A C 1
ATOM 683 O O . PRO A 1 89 ? 0.336 -10.776 13.297 1.00 92.81 89 PRO A O 1
ATOM 686 N N . GLY A 1 90 ? -0.336 -8.649 12.959 1.00 92.50 90 GLY A N 1
ATOM 687 C CA . GLY A 1 90 ? 0.509 -8.366 11.802 1.00 92.50 90 GLY A CA 1
ATOM 688 C C . GLY A 1 90 ? -0.271 -7.724 10.661 1.00 92.50 90 GLY A C 1
ATOM 689 O O . GLY A 1 90 ? -1.447 -7.389 10.808 1.00 92.50 90 GLY A O 1
ATOM 690 N N . ILE A 1 91 ? 0.409 -7.541 9.535 1.00 92.06 91 ILE A N 1
ATOM 691 C CA . ILE A 1 91 ? -0.178 -7.010 8.306 1.00 92.06 91 ILE A CA 1
ATOM 692 C C . ILE A 1 91 ? -0.401 -8.168 7.352 1.00 92.06 91 ILE A C 1
ATOM 694 O O . ILE A 1 91 ? 0.487 -8.999 7.164 1.00 92.06 91 ILE A O 1
ATOM 698 N N . HIS A 1 92 ? -1.600 -8.210 6.791 1.00 91.56 92 HIS A N 1
ATOM 699 C CA . HIS A 1 92 ? -2.052 -9.229 5.861 1.00 91.56 92 HIS A CA 1
ATOM 700 C C . HIS A 1 92 ? -2.568 -8.555 4.609 1.00 91.56 92 HIS A C 1
ATOM 702 O O . HIS A 1 92 ? -3.300 -7.572 4.688 1.00 91.56 92 HIS A O 1
ATOM 708 N N . GLU A 1 93 ? -2.219 -9.120 3.474 1.00 89.12 93 GLU A N 1
ATOM 709 C CA . GLU A 1 93 ? -2.772 -8.745 2.185 1.00 89.12 93 GLU A CA 1
ATOM 710 C C . GLU A 1 93 ? -3.912 -9.706 1.844 1.00 89.12 93 GLU A C 1
ATOM 712 O O . GLU A 1 93 ? -3.896 -10.878 2.239 1.00 89.12 93 GLU A O 1
ATOM 717 N N . SER A 1 94 ? -4.940 -9.210 1.166 1.00 83.19 94 SER A N 1
ATOM 718 C CA . SER A 1 94 ? -6.030 -10.059 0.702 1.00 83.19 94 SER A CA 1
ATOM 719 C C . SER A 1 94 ? -5.573 -10.939 -0.463 1.00 83.19 94 SER A C 1
ATOM 721 O O . SER A 1 94 ? -5.166 -10.438 -1.500 1.00 83.19 94 SER A O 1
ATOM 723 N N . GLU A 1 95 ? -5.722 -12.260 -0.333 1.00 72.31 95 GLU A N 1
ATOM 724 C CA . GLU A 1 95 ? -5.420 -13.215 -1.416 1.00 72.31 95 GLU A CA 1
ATOM 725 C C . GLU A 1 95 ? -6.535 -13.311 -2.484 1.00 72.31 95 GLU A C 1
ATOM 727 O O . GLU A 1 95 ? -6.384 -14.002 -3.492 1.00 72.31 95 GLU A O 1
ATOM 732 N N . ASP A 1 96 ? -7.689 -12.680 -2.254 1.00 76.00 96 ASP A N 1
ATOM 733 C CA . ASP A 1 96 ? -8.837 -12.720 -3.164 1.00 76.00 96 ASP A CA 1
ATOM 734 C C . ASP A 1 96 ? -8.665 -11.707 -4.310 1.00 76.00 96 ASP A C 1
ATOM 736 O O . ASP A 1 96 ? -8.593 -10.508 -4.055 1.00 76.00 96 ASP A O 1
ATOM 740 N N . GLU A 1 97 ? -8.682 -12.170 -5.570 1.00 67.19 97 GLU A N 1
ATOM 741 C CA . GLU A 1 97 ? -8.583 -11.321 -6.777 1.00 67.19 97 GLU A CA 1
ATOM 742 C C . GLU A 1 97 ? -9.657 -10.217 -6.832 1.00 67.19 97 GLU A C 1
ATOM 744 O O . GLU A 1 97 ? -9.475 -9.198 -7.496 1.00 67.19 97 GLU A O 1
ATOM 749 N N . SER A 1 98 ? -10.803 -10.400 -6.164 1.00 67.81 98 SER A N 1
ATOM 750 C CA . SER A 1 98 ? -11.851 -9.371 -6.085 1.00 67.81 98 SER A CA 1
ATOM 751 C C .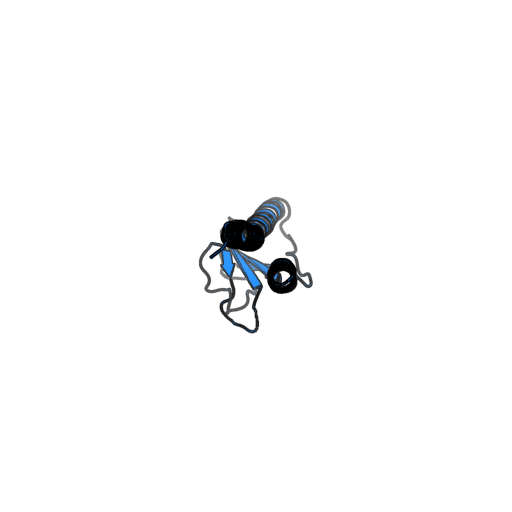 SER A 1 98 ? -11.549 -8.249 -5.081 1.00 67.81 98 SER A C 1
ATOM 753 O O . SER A 1 98 ? -12.261 -7.244 -5.054 1.00 67.81 98 SER A O 1
ATOM 755 N N . GLN A 1 99 ? -10.503 -8.428 -4.276 1.00 71.94 99 GLN A N 1
ATOM 756 C CA . GLN A 1 99 ? -10.025 -7.544 -3.216 1.00 71.94 99 GLN A CA 1
ATOM 757 C C . GLN A 1 99 ? -8.512 -7.271 -3.364 1.00 71.94 99 GLN A C 1
ATOM 759 O O . GLN A 1 99 ? -7.846 -6.974 -2.375 1.00 71.94 99 GLN A O 1
ATOM 764 N N . ASP A 1 100 ? -7.988 -7.372 -4.592 1.00 77.38 100 ASP A N 1
ATOM 765 C CA . ASP A 1 100 ? -6.633 -6.947 -4.993 1.00 77.38 100 ASP A CA 1
ATOM 766 C C . ASP A 1 100 ? -6.379 -5.517 -4.470 1.00 77.38 100 ASP A C 1
ATOM 768 O O . ASP A 1 100 ? -7.222 -4.630 -4.662 1.00 77.38 100 ASP A O 1
ATOM 772 N N . GLY A 1 101 ? -5.295 -5.307 -3.721 1.00 81.69 101 GLY A N 1
ATOM 773 C CA . GLY A 1 101 ? -4.953 -4.018 -3.102 1.00 81.69 101 GLY A CA 1
ATOM 774 C C . GLY A 1 101 ? -5.549 -3.754 -1.723 1.00 81.69 101 GLY A C 1
ATOM 775 O O . GLY A 1 101 ? -5.388 -2.656 -1.181 1.00 81.69 101 GLY A O 1
ATOM 776 N N . MET A 1 102 ? -6.240 -4.727 -1.125 1.00 89.75 102 MET A N 1
ATOM 777 C CA . MET A 1 102 ? -6.747 -4.619 0.244 1.00 89.75 102 MET A CA 1
ATOM 778 C C . MET A 1 102 ? -5.718 -5.112 1.262 1.00 89.75 102 MET A C 1
ATOM 780 O O . MET A 1 102 ? -5.395 -6.299 1.317 1.00 89.75 102 MET A O 1
ATOM 784 N N . HIS A 1 103 ? -5.291 -4.214 2.151 1.00 92.94 103 HIS A N 1
ATOM 785 C CA . HIS A 1 103 ? -4.362 -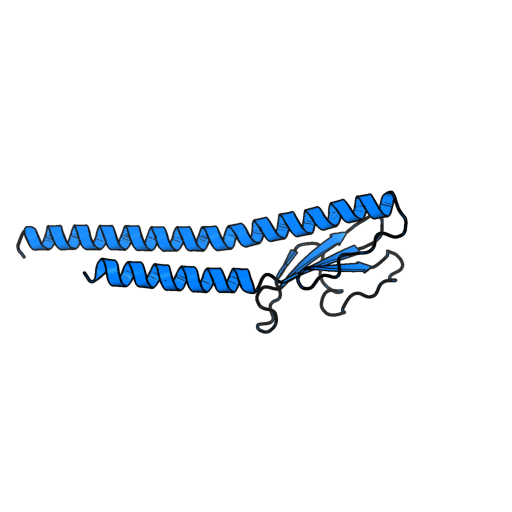4.516 3.242 1.00 92.94 103 HIS A CA 1
ATOM 786 C C . HIS A 1 103 ? -5.047 -4.427 4.603 1.00 92.94 103 HIS A C 1
ATOM 788 O O . HIS A 1 103 ? -5.825 -3.512 4.885 1.00 92.94 103 HIS A O 1
ATOM 794 N N . ILE A 1 104 ? -4.750 -5.384 5.475 1.00 94.19 104 ILE A N 1
ATOM 795 C CA . ILE A 1 104 ? -5.391 -5.568 6.774 1.00 94.19 104 ILE A CA 1
ATOM 796 C C . ILE A 1 104 ? -4.321 -5.594 7.865 1.00 94.19 104 ILE A C 1
ATOM 798 O O . ILE A 1 104 ? -3.538 -6.533 7.974 1.00 94.19 104 ILE A O 1
ATOM 802 N N . GLY A 1 105 ? -4.313 -4.574 8.717 1.00 94.75 105 GLY A N 1
ATOM 803 C CA . GLY A 1 105 ? -3.454 -4.492 9.893 1.00 94.75 105 GLY A CA 1
ATOM 804 C C . GLY A 1 105 ? -4.184 -4.950 11.147 1.00 94.75 105 GLY A C 1
ATOM 805 O O . GLY A 1 105 ? -5.242 -4.417 11.482 1.00 94.75 105 GLY A O 1
ATOM 806 N N . VAL A 1 106 ? -3.605 -5.911 11.861 1.00 95.62 106 VAL A N 1
ATOM 807 C CA . VAL A 1 106 ? -4.133 -6.459 13.112 1.00 95.62 106 VAL A CA 1
ATOM 808 C C . VAL A 1 106 ? -3.159 -6.164 14.247 1.00 95.62 106 VAL A C 1
ATOM 810 O O . VAL A 1 106 ? -2.025 -6.646 14.248 1.00 95.62 106 VAL A O 1
ATOM 813 N N . PHE A 1 107 ? -3.619 -5.409 15.242 1.00 94.50 107 PHE A N 1
ATOM 814 C CA . PHE A 1 107 ? -2.794 -4.936 16.352 1.00 94.50 107 PHE A CA 1
ATOM 815 C C . PHE A 1 107 ? -3.438 -5.278 17.694 1.00 94.50 107 PHE A C 1
ATOM 817 O O . PHE A 1 107 ? -4.627 -5.037 17.913 1.00 94.50 107 PHE A O 1
ATOM 824 N N . ASP A 1 108 ? -2.646 -5.835 18.606 1.00 92.75 108 ASP A N 1
ATOM 825 C CA . ASP A 1 108 ? -3.076 -6.086 19.979 1.00 92.75 108 ASP A CA 1
ATOM 826 C C . ASP A 1 108 ? -2.859 -4.831 20.840 1.00 92.75 108 ASP A C 1
ATOM 828 O O . ASP A 1 108 ? -1.793 -4.219 20.809 1.00 92.75 108 ASP A O 1
ATOM 832 N N . SER A 1 109 ? -3.872 -4.467 21.624 1.00 88.19 109 SER A N 1
ATOM 833 C CA . SER A 1 109 ? -3.897 -3.324 22.542 1.00 88.19 109 SER A CA 1
ATOM 834 C C . SER A 1 109 ? -4.432 -3.760 23.915 1.00 88.19 109 SER A C 1
ATOM 836 O O . SER A 1 109 ? -5.070 -4.805 24.072 1.00 88.19 109 SER A O 1
ATOM 838 N N . VAL A 1 110 ? -4.202 -2.935 24.941 1.00 84.94 110 VAL A N 1
ATOM 839 C CA . VAL A 1 110 ? -4.796 -3.108 26.280 1.00 84.94 110 VAL A CA 1
ATOM 840 C C . VAL A 1 110 ? -6.331 -3.081 26.223 1.00 84.94 110 VAL A C 1
ATOM 842 O O . VAL A 1 110 ? -7.000 -3.721 27.035 1.00 84.94 110 VAL A O 1
ATOM 845 N N . HIS A 1 111 ? -6.893 -2.374 25.242 1.00 85.00 111 HIS A N 1
ATOM 846 C CA . HIS A 1 111 ? -8.332 -2.217 25.044 1.00 85.00 111 HIS A CA 1
ATOM 847 C C . HIS A 1 111 ? -8.952 -3.297 24.146 1.00 85.00 111 HIS A C 1
ATOM 849 O O . HIS A 1 111 ? -10.143 -3.226 23.842 1.00 85.00 111 HIS A O 1
ATOM 855 N N . GLY A 1 112 ? -8.176 -4.306 23.742 1.00 89.88 112 GLY A N 1
ATOM 856 C CA . GLY A 1 112 ? -8.605 -5.377 22.847 1.00 89.88 112 GLY A CA 1
ATOM 857 C C . GLY A 1 112 ? -7.769 -5.429 21.572 1.00 89.88 112 GLY A C 1
ATOM 858 O O . GLY A 1 112 ? -6.641 -4.951 21.532 1.00 89.88 112 GLY A O 1
ATOM 859 N N . ARG A 1 113 ? -8.316 -6.029 20.518 1.00 93.62 113 ARG A N 1
ATOM 860 C CA . ARG A 1 113 ? -7.656 -6.153 19.216 1.00 93.62 113 ARG A CA 1
ATOM 861 C C . ARG A 1 113 ? -8.228 -5.150 18.225 1.00 93.62 113 ARG A C 1
ATOM 863 O O . ARG A 1 113 ? -9.438 -5.138 17.985 1.00 93.62 113 ARG A O 1
ATOM 870 N N . LEU A 1 114 ? -7.349 -4.342 17.649 1.00 93.25 114 LEU A N 1
ATOM 871 C CA . LEU A 1 114 ? -7.647 -3.375 16.602 1.00 93.25 114 LEU A CA 1
ATO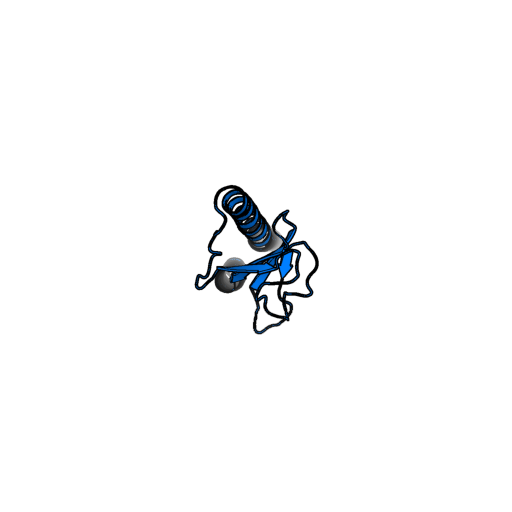M 872 C C . LEU A 1 114 ? -7.408 -4.006 15.232 1.00 93.25 114 LEU A C 1
ATOM 874 O O . LEU A 1 114 ? -6.402 -4.678 15.013 1.00 93.25 114 LEU A O 1
ATOM 878 N N . TYR A 1 115 ? -8.335 -3.759 14.319 1.00 94.25 115 TYR A N 1
ATOM 879 C CA . TYR A 1 115 ? -8.255 -4.170 12.926 1.00 94.25 115 TYR A CA 1
ATOM 880 C C . TYR A 1 115 ? -8.404 -2.923 12.073 1.00 94.25 115 TYR A C 1
ATOM 882 O O . TYR A 1 115 ? -9.372 -2.182 12.238 1.00 94.25 115 TYR A O 1
ATOM 890 N N . PHE A 1 116 ? -7.484 -2.706 11.151 1.00 94.62 116 PHE A N 1
ATOM 891 C CA . PHE A 1 116 ? -7.564 -1.637 10.171 1.00 94.62 116 PHE A CA 1
ATOM 892 C C . PHE A 1 116 ? -7.500 -2.244 8.785 1.00 94.62 116 PHE A C 1
ATOM 894 O O . PHE A 1 116 ? -6.638 -3.065 8.511 1.00 94.62 116 PHE A O 1
ATOM 901 N N . VAL A 1 117 ? -8.427 -1.845 7.931 1.00 93.25 117 VAL A N 1
ATOM 902 C CA . VAL A 1 117 ? -8.541 -2.308 6.555 1.00 93.25 117 VAL A CA 1
ATOM 903 C C . VAL A 1 117 ? -8.350 -1.099 5.658 1.00 93.25 117 VAL A C 1
ATOM 905 O O . VAL A 1 117 ? -9.113 -0.136 5.789 1.00 93.25 117 VAL A O 1
ATOM 908 N N . ILE A 1 118 ? -7.341 -1.136 4.791 1.00 92.06 118 ILE A N 1
ATOM 909 C CA . ILE A 1 118 ? -7.028 -0.078 3.835 1.00 92.06 118 ILE A CA 1
ATOM 910 C C . ILE A 1 118 ? -7.127 -0.590 2.396 1.00 92.06 118 ILE A C 1
ATOM 912 O O . ILE A 1 118 ? -6.625 -1.661 2.081 1.00 92.06 118 ILE A O 1
ATOM 916 N N . ASP A 1 119 ? -7.781 0.197 1.547 1.00 91.12 119 ASP A N 1
ATOM 917 C CA . ASP A 1 119 ? -7.920 -0.040 0.109 1.00 91.12 119 ASP A CA 1
ATOM 918 C C . ASP A 1 119 ? -6.885 0.795 -0.659 1.00 91.12 119 ASP A C 1
ATOM 920 O O . ASP A 1 119 ? -6.974 2.037 -0.724 1.00 91.12 119 ASP A O 1
ATOM 924 N N . LEU A 1 120 ? -5.912 0.104 -1.251 1.00 89.00 120 LEU A N 1
ATOM 925 C CA . LEU A 1 120 ? -4.844 0.648 -2.082 1.00 89.00 120 LEU A CA 1
ATOM 926 C C . LEU A 1 120 ? -4.911 0.191 -3.547 1.00 89.00 120 LEU A C 1
ATOM 928 O O . LEU A 1 120 ? -3.955 0.426 -4.279 1.00 89.00 120 LEU A O 1
ATOM 932 N N . SER A 1 121 ? -6.043 -0.326 -4.037 1.00 88.25 121 SER A N 1
ATOM 933 C CA . SER A 1 121 ? -6.153 -0.850 -5.414 1.00 88.25 121 SER A CA 1
ATOM 934 C C . SER A 1 121 ? -5.788 0.183 -6.501 1.00 88.25 121 SER A C 1
ATOM 936 O O . SER A 1 121 ? -5.295 -0.152 -7.582 1.00 88.25 121 SER A O 1
ATOM 938 N N . ASP A 1 122 ? -5.991 1.479 -6.230 1.00 86.69 122 ASP A N 1
ATOM 939 C CA . ASP A 1 122 ? -5.549 2.558 -7.132 1.00 86.69 122 ASP A CA 1
ATOM 940 C C . ASP A 1 122 ? -4.016 2.649 -7.268 1.00 86.69 122 ASP A C 1
ATOM 942 O O . ASP A 1 122 ? -3.520 3.029 -8.333 1.00 86.69 122 ASP A O 1
ATOM 946 N N . ILE A 1 123 ? -3.268 2.341 -6.202 1.00 86.12 123 ILE A N 1
ATOM 947 C CA . ILE A 1 123 ? -1.798 2.352 -6.198 1.00 86.12 123 ILE A CA 1
ATOM 948 C C . ILE A 1 123 ? -1.289 1.194 -7.052 1.00 86.12 123 ILE A C 1
ATOM 950 O O . ILE A 1 123 ? -0.566 1.443 -8.013 1.00 86.12 123 ILE A O 1
ATOM 954 N N . GLU A 1 124 ? -1.780 -0.024 -6.837 1.00 86.00 124 GLU A N 1
ATOM 955 C CA . GLU A 1 124 ? -1.443 -1.182 -7.677 1.00 86.00 124 GLU A CA 1
ATOM 956 C C . GLU A 1 124 ? -1.767 -0.950 -9.161 1.00 86.00 124 GLU A C 1
ATOM 958 O O . GLU A 1 124 ? -1.054 -1.367 -10.082 1.00 86.00 124 GLU A O 1
ATOM 963 N N . SER A 1 125 ? -2.892 -0.281 -9.435 1.00 88.19 125 SER A N 1
ATOM 964 C CA . SER A 1 125 ? -3.243 0.127 -10.793 1.00 88.19 125 SER A CA 1
ATOM 965 C C . SER A 1 125 ? -2.170 1.055 -11.362 1.00 88.19 125 SER A C 1
ATOM 967 O O . SER A 1 125 ? -1.693 0.838 -12.479 1.00 88.19 125 SER A O 1
ATOM 969 N N . LEU A 1 126 ? -1.734 2.066 -10.608 1.00 88.38 126 LEU A N 1
ATOM 970 C CA . LEU A 1 126 ? -0.671 2.978 -11.028 1.00 88.38 126 LEU A CA 1
ATOM 971 C C . LEU A 1 126 ? 0.654 2.246 -11.292 1.00 88.38 126 LEU A C 1
ATOM 973 O O . LEU A 1 126 ? 1.308 2.542 -12.295 1.00 88.38 126 LEU A O 1
ATOM 977 N N . GLU A 1 127 ? 1.023 1.270 -10.466 1.00 89.56 127 GLU A N 1
ATOM 978 C CA . GLU A 1 127 ? 2.232 0.459 -10.650 1.00 89.56 127 GLU A CA 1
ATOM 979 C C . GLU A 1 127 ? 2.196 -0.357 -11.945 1.00 89.56 127 GLU A C 1
ATOM 981 O O . GLU A 1 127 ? 3.144 -0.323 -12.740 1.00 89.56 127 GLU A O 1
ATOM 986 N N . ARG A 1 128 ? 1.061 -1.006 -12.240 1.00 89.62 128 ARG A N 1
ATOM 987 C CA . ARG A 1 128 ? 0.850 -1.723 -13.511 1.00 89.62 128 ARG A CA 1
ATOM 988 C C . ARG A 1 128 ? 0.972 -0.800 -14.720 1.00 89.62 128 ARG A C 1
ATOM 990 O O . ARG A 1 128 ? 1.600 -1.158 -15.728 1.00 89.62 128 ARG A O 1
ATOM 997 N N . HIS A 1 129 ? 0.399 0.401 -14.637 1.00 92.44 129 HIS A N 1
ATOM 998 C CA . HIS A 1 129 ? 0.527 1.401 -15.697 1.00 92.44 129 HIS A CA 1
ATOM 999 C C . HIS A 1 129 ? 1.980 1.860 -15.860 1.00 92.44 129 HIS A C 1
ATOM 1001 O O . HIS A 1 129 ? 2.478 1.921 -16.987 1.00 92.44 129 HIS A O 1
ATOM 1007 N N . LEU A 1 130 ? 2.681 2.134 -14.756 1.00 91.38 130 LEU A N 1
ATOM 1008 C CA . LEU A 1 130 ? 4.089 2.524 -14.755 1.00 91.38 130 LEU A CA 1
ATOM 1009 C C . LEU A 1 130 ? 4.960 1.460 -15.430 1.00 91.38 130 LEU A C 1
ATOM 1011 O O . LEU A 1 130 ? 5.711 1.788 -16.351 1.00 91.38 130 LEU A O 1
ATOM 1015 N N . ALA A 1 131 ? 4.815 0.191 -15.042 1.00 92.31 131 ALA A N 1
ATOM 1016 C CA . ALA A 1 131 ? 5.537 -0.924 -15.649 1.00 92.31 131 ALA A CA 1
ATOM 1017 C C . ALA A 1 131 ? 5.275 -1.011 -17.163 1.00 92.31 131 ALA A C 1
ATOM 1019 O O . ALA A 1 131 ? 6.211 -1.119 -17.959 1.00 92.31 131 ALA A O 1
ATOM 1020 N N . THR A 1 132 ? 4.012 -0.874 -17.579 1.00 94.44 132 THR A N 1
ATOM 1021 C CA . THR A 1 132 ? 3.618 -0.896 -18.996 1.00 94.44 132 THR A CA 1
ATOM 1022 C C . THR A 1 132 ? 4.267 0.242 -19.789 1.00 94.44 132 THR A C 1
ATOM 1024 O O . THR A 1 132 ? 4.833 0.012 -20.863 1.00 94.44 132 THR A O 1
ATOM 1027 N N . TYR A 1 133 ? 4.235 1.472 -19.267 1.00 95.00 133 TYR A N 1
ATOM 1028 C CA . TYR A 1 133 ? 4.847 2.624 -19.931 1.00 95.00 133 TYR A CA 1
ATOM 1029 C C . TYR A 1 133 ? 6.367 2.511 -20.004 1.00 95.00 133 TYR A C 1
ATOM 1031 O O . TYR A 1 133 ? 6.954 2.818 -21.042 1.00 95.00 133 TYR A O 1
ATOM 1039 N N . LEU A 1 134 ? 7.003 2.028 -18.939 1.00 93.69 134 LEU A N 1
ATOM 1040 C CA . LEU A 1 134 ? 8.440 1.795 -18.907 1.00 93.69 134 LEU A CA 1
ATOM 1041 C C . LEU A 1 134 ? 8.860 0.768 -19.963 1.00 93.69 134 LEU A C 1
ATOM 1043 O O . LEU A 1 134 ? 9.770 1.041 -20.745 1.00 93.69 134 LEU A O 1
ATOM 1047 N N . ILE A 1 135 ? 8.156 -0.363 -20.064 1.00 93.12 135 ILE A N 1
ATOM 1048 C CA . ILE A 1 135 ? 8.403 -1.369 -21.107 1.00 93.12 135 ILE A CA 1
ATOM 1049 C C . ILE A 1 135 ? 8.274 -0.747 -22.501 1.00 93.12 135 ILE A C 1
ATOM 1051 O O . ILE A 1 135 ? 9.151 -0.936 -23.345 1.00 93.12 135 ILE A O 1
ATOM 1055 N N . LEU A 1 136 ? 7.216 0.030 -22.743 1.00 94.62 136 LEU A N 1
ATOM 1056 C CA . LEU A 1 136 ? 6.983 0.674 -24.034 1.00 94.62 136 LEU A CA 1
ATOM 1057 C C . LEU A 1 136 ? 8.107 1.656 -24.397 1.00 94.62 136 LEU A C 1
ATOM 1059 O O . LEU A 1 136 ? 8.572 1.657 -25.538 1.00 94.62 136 LEU A O 1
ATOM 1063 N N . VAL A 1 137 ? 8.597 2.438 -23.430 1.00 91.94 137 VAL A N 1
ATOM 1064 C CA . VAL A 1 137 ? 9.749 3.335 -23.613 1.00 91.94 137 VAL A CA 1
ATOM 1065 C C . VAL A 1 137 ? 11.013 2.553 -23.964 1.00 91.94 137 VAL A C 1
ATOM 1067 O O . VAL A 1 137 ? 11.715 2.939 -24.897 1.00 91.94 137 VAL A O 1
ATOM 1070 N N . VAL A 1 138 ? 11.299 1.445 -23.271 1.00 91.25 138 VAL A N 1
ATOM 1071 C CA . VAL A 1 138 ? 12.482 0.617 -23.563 1.00 91.25 138 VAL A CA 1
ATOM 1072 C C . VAL A 1 138 ? 12.392 -0.003 -24.955 1.00 91.25 138 VAL A C 1
ATOM 1074 O O . VAL A 1 138 ? 13.357 0.056 -25.715 1.00 91.25 138 VAL A O 1
ATOM 1077 N N . VAL A 1 139 ? 11.240 -0.559 -25.327 1.00 91.25 139 VAL A N 1
ATOM 1078 C CA . VAL A 1 139 ? 11.050 -1.190 -26.641 1.00 91.25 139 VAL A CA 1
ATOM 1079 C C . VAL A 1 139 ? 11.174 -0.165 -27.768 1.00 91.25 139 VAL A C 1
ATOM 1081 O O . VAL A 1 139 ? 11.919 -0.393 -28.718 1.00 91.25 139 VAL A O 1
ATOM 1084 N N . LEU A 1 140 ? 10.502 0.985 -27.665 1.00 91.69 140 LEU A N 1
ATOM 1085 C CA . LEU A 1 140 ? 10.594 2.026 -28.692 1.00 91.69 140 LEU A CA 1
ATOM 1086 C C . LEU A 1 140 ? 11.998 2.636 -28.754 1.00 91.69 140 LEU A C 1
ATOM 1088 O O . LEU A 1 140 ? 12.535 2.816 -29.841 1.00 91.69 140 LEU A O 1
ATOM 1092 N N . GLY A 1 141 ? 12.612 2.909 -27.601 1.00 85.06 141 GLY A N 1
ATOM 1093 C CA . GLY A 1 141 ? 13.944 3.505 -27.521 1.00 85.06 141 GLY A CA 1
ATOM 1094 C C . GLY A 1 141 ? 15.071 2.588 -28.000 1.00 85.06 141 GLY A C 1
ATOM 1095 O O . GLY A 1 141 ? 16.120 3.085 -28.394 1.00 85.06 141 GLY A O 1
ATOM 1096 N N . THR A 1 142 ? 14.870 1.268 -27.984 1.00 86.88 142 THR A N 1
ATOM 1097 C CA . THR A 1 142 ? 15.847 0.292 -28.500 1.00 86.88 142 THR A CA 1
ATOM 1098 C C . THR A 1 142 ? 15.643 -0.054 -29.975 1.00 86.88 142 THR A C 1
ATOM 1100 O O . THR A 1 142 ? 16.580 -0.536 -30.611 1.00 86.88 142 THR A O 1
ATOM 1103 N N . LEU A 1 143 ? 14.442 0.173 -30.520 1.00 81.94 143 LEU A N 1
ATOM 1104 C CA . LEU A 1 143 ? 14.102 -0.112 -31.917 1.00 81.94 143 LEU A CA 1
ATOM 1105 C C . LEU A 1 143 ? 14.476 1.030 -32.885 1.00 81.94 143 LEU A C 1
ATOM 1107 O O . LEU A 1 143 ? 14.622 0.775 -34.082 1.00 81.94 143 LEU A O 1
ATOM 1111 N N . ILE A 1 144 ? 14.601 2.263 -32.381 1.00 70.31 144 ILE A N 1
ATOM 1112 C CA . ILE A 1 144 ? 15.000 3.474 -33.130 1.00 70.31 144 ILE A CA 1
ATOM 1113 C C . ILE A 1 144 ? 16.527 3.553 -33.246 1.00 70.31 144 ILE A C 1
ATOM 1115 O O . ILE A 1 144 ? 17.006 3.876 -34.359 1.00 70.31 144 ILE A O 1
#

pLDDT: mean 88.09, std 6.91, range [60.69, 96.44]

Secondary structure (DSSP, 8-state):
--HHHHHHHHHHHHHHHHHHHHHHHHHHHHHHHHHHHHHHHHHHHHHHHHHHHHH-S-----B-SSEEEEEE-TTS-S---HHHHTPPSEEEE---GGGTTEEEEEEEETTEEEEEEEE-HHHHHHHHHHHHHHHHHHHHHHH-

Sequence (144 aa):
MTLRWRATLAFTLLGALLSVLFVGATVFIAEDYEHVIVDEILRGQAEDYDLRLSSTAEAVLPRTHRLSGYLRAPDGSGEVPPDIAALPPGIHESEDESQDGMHIGVFDSVHGRLYFVIDLSDIESLERHLATYLILVVVLGTLI

Foldseek 3Di:
DDPVVVVVVVVLVVLLVVLVVVLVVVLVVLVVVLVVVLVCVLVVLVVVQLVCCVVPVDDDFDDDPFKGKWFQFPVRDTDDPPVCPPDDADKDDDPDPVQHQWIWHWDQHPRGIMIMIGHPVVSVVVSVVSSVVSVVCSVVVSVD